Protein AF-E3CDR7-F1 (afdb_monomer_lite)

Sequence (56 aa):
MKEMSVKEQQTVVGGAVWVCLTCGYISHDHIFVETAKATAYDHERRYRGHKTIVRA

Organism: NCBI:txid905067

Structure (mmCIF, N/CA/C/O backbone):
data_AF-E3CDR7-F1
#
_entry.id   AF-E3CDR7-F1
#
loop_
_atom_site.group_PDB
_atom_site.id
_atom_site.type_symbol
_atom_site.label_atom_id
_atom_site.label_alt_id
_atom_site.label_comp_id
_atom_site.label_asym_id
_atom_site.label_entity_id
_atom_site.label_seq_id
_atom_site.pdbx_PDB_ins_code
_atom_site.Cartn_x
_atom_site.Cartn_y
_atom_site.Cartn_z
_atom_site.occupancy
_atom_site.B_iso_or_equiv
_atom_site.auth_seq_id
_atom_site.auth_comp_id
_atom_site.auth_asym_id
_atom_site.auth_atom_id
_atom_site.pdbx_PDB_model_num
ATOM 1 N N . MET A 1 1 ? -17.152 -8.097 27.225 1.00 46.84 1 MET A N 1
ATO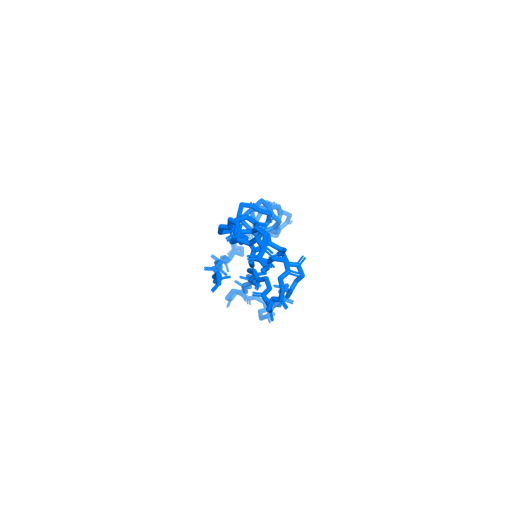M 2 C CA . MET A 1 1 ? -16.018 -7.741 26.342 1.00 46.84 1 MET A CA 1
ATOM 3 C C . MET A 1 1 ? -16.219 -6.301 25.899 1.00 46.84 1 MET A C 1
ATOM 5 O O . MET A 1 1 ? -17.359 -5.947 25.635 1.00 46.84 1 MET A O 1
ATOM 9 N N . LYS A 1 2 ? -15.168 -5.470 25.915 1.00 57.41 2 LYS A N 1
ATOM 10 C CA . LYS A 1 2 ? -15.216 -4.074 25.440 1.00 57.41 2 LYS A CA 1
ATOM 11 C C . LYS A 1 2 ? -15.331 -4.054 23.911 1.00 57.41 2 LYS A C 1
ATOM 13 O O . LYS A 1 2 ? -14.654 -4.844 23.260 1.00 57.41 2 LYS A O 1
ATOM 18 N N . GLU A 1 3 ? -16.157 -3.164 23.368 1.00 54.69 3 GLU A N 1
ATOM 19 C CA . GLU A 1 3 ? -16.187 -2.869 21.930 1.00 54.69 3 GLU A CA 1
ATOM 20 C C . GLU A 1 3 ? -14.840 -2.247 21.508 1.00 54.69 3 GLU A C 1
ATOM 22 O O . GLU A 1 3 ? -14.401 -1.266 22.109 1.00 54.69 3 GLU A O 1
ATOM 27 N N . MET A 1 4 ? -14.167 -2.856 20.521 1.00 61.50 4 MET A N 1
ATOM 28 C CA . MET A 1 4 ? -12.937 -2.353 19.893 1.00 61.50 4 MET A CA 1
ATOM 29 C C . MET A 1 4 ? -13.291 -1.313 18.828 1.00 61.50 4 MET A C 1
ATOM 31 O O . MET A 1 4 ? -14.202 -1.510 18.027 1.00 61.50 4 MET A O 1
ATOM 35 N N . SER A 1 5 ? -12.550 -0.218 18.784 1.00 72.62 5 SER A N 1
ATOM 36 C CA . SER A 1 5 ? -12.638 0.779 17.723 1.00 72.62 5 SER A CA 1
ATOM 37 C C . SER A 1 5 ? -12.184 0.217 16.368 1.00 72.62 5 SER A C 1
ATOM 39 O O . SER A 1 5 ? -11.418 -0.738 16.291 1.00 72.62 5 SER A O 1
ATOM 41 N N . VAL A 1 6 ? -12.581 0.868 15.271 1.00 55.50 6 VAL A N 1
ATOM 42 C CA . VAL A 1 6 ? -12.107 0.574 13.896 1.00 55.50 6 VAL A CA 1
ATOM 43 C C . VAL A 1 6 ? -10.568 0.523 1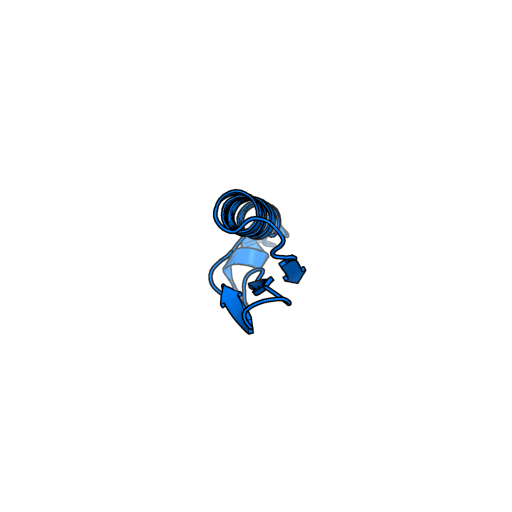3.813 1.00 55.50 6 VAL A C 1
ATOM 45 O O . VAL A 1 6 ? -9.985 -0.300 13.110 1.00 55.50 6 VAL A O 1
ATOM 48 N N . LYS A 1 7 ? -9.915 1.364 14.617 1.00 58.97 7 LYS A N 1
ATOM 49 C CA . LYS A 1 7 ? -8.470 1.417 14.876 1.00 58.97 7 LYS A CA 1
ATOM 50 C C . LYS A 1 7 ? -7.900 0.157 15.527 1.00 58.97 7 LYS A C 1
ATOM 52 O O . LYS A 1 7 ? -6.736 -0.157 15.332 1.00 58.97 7 LYS A O 1
ATOM 57 N N . GLU A 1 8 ? -8.690 -0.530 16.332 1.00 54.41 8 GLU A N 1
ATOM 58 C CA . GLU A 1 8 ? -8.316 -1.773 17.002 1.00 54.41 8 GLU A CA 1
ATOM 59 C C . GLU A 1 8 ? -8.617 -2.997 16.130 1.00 54.41 8 GLU A C 1
ATOM 61 O O . GLU A 1 8 ? -8.156 -4.090 16.426 1.00 54.41 8 GLU A O 1
ATOM 66 N N . GLN A 1 9 ? -9.332 -2.817 15.018 1.00 51.19 9 GLN A N 1
ATOM 67 C CA . GLN A 1 9 ? -9.787 -3.893 14.138 1.00 51.19 9 GLN A CA 1
ATOM 68 C C . GLN A 1 9 ? -8.954 -4.042 12.856 1.00 51.19 9 GLN A C 1
ATOM 70 O O . GLN A 1 9 ? -8.752 -5.169 12.404 1.00 51.19 9 GLN A O 1
ATOM 75 N N . GLN A 1 10 ? -8.349 -2.959 12.345 1.00 56.03 10 GLN A N 1
ATOM 76 C CA . GLN A 1 10 ? -7.178 -3.043 11.444 1.00 56.03 10 GLN A CA 1
ATOM 77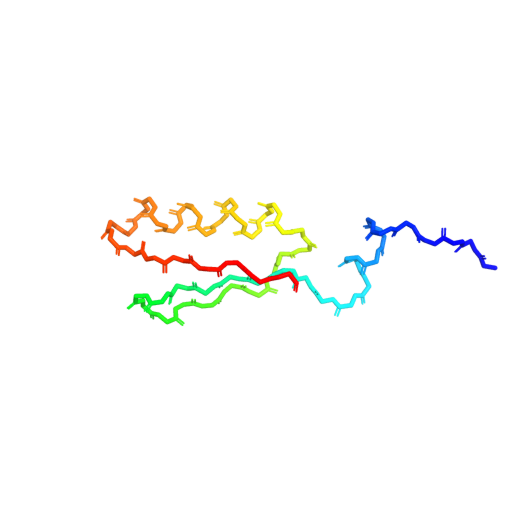 C C . GLN A 1 10 ? -6.055 -3.910 12.039 1.00 56.03 10 GLN A C 1
ATOM 79 O O . GLN A 1 10 ? -5.268 -4.524 11.324 1.00 56.03 10 GLN A O 1
ATOM 84 N N . THR A 1 11 ? -6.042 -3.996 13.365 1.00 47.09 11 THR A N 1
ATOM 85 C CA . THR A 1 11 ? -5.086 -4.731 14.188 1.00 47.09 11 THR A CA 1
ATOM 86 C C . THR A 1 11 ? -5.412 -6.223 14.334 1.00 47.09 11 THR A C 1
ATOM 88 O O . THR A 1 11 ? -4.548 -6.974 14.771 1.00 47.09 11 THR A O 1
ATOM 91 N N . VAL A 1 12 ? -6.616 -6.692 13.978 1.00 54.03 12 VAL A N 1
ATOM 92 C CA . VAL A 1 12 ? -7.015 -8.099 14.202 1.00 54.03 12 VAL A CA 1
ATOM 93 C C . VAL A 1 12 ? -6.952 -8.966 12.935 1.00 54.03 12 VAL A C 1
ATOM 95 O O . VAL A 1 12 ? -6.715 -10.163 13.064 1.00 54.03 12 VAL A O 1
ATOM 98 N N . VAL A 1 13 ? -7.159 -8.421 11.724 1.00 55.16 13 VAL A N 1
ATOM 99 C CA . VAL A 1 13 ? -7.559 -9.262 10.565 1.00 55.16 13 VAL A CA 1
ATOM 100 C C . VAL A 1 13 ? -6.619 -9.256 9.359 1.00 55.16 13 VAL A C 1
ATOM 102 O O . VAL A 1 13 ? -6.383 -10.311 8.783 1.00 55.16 13 VAL A O 1
ATOM 105 N N . GLY A 1 14 ? -6.096 -8.125 8.914 1.00 59.84 14 GLY A N 1
ATOM 106 C CA . GLY A 1 14 ? -5.369 -8.127 7.645 1.00 59.84 14 GLY A CA 1
ATOM 107 C C . GLY A 1 14 ? -5.285 -6.729 7.094 1.00 59.84 14 GLY A C 1
ATOM 108 O O . GLY A 1 14 ? -6.292 -6.175 6.672 1.00 59.84 14 GLY A O 1
ATOM 109 N N . GLY A 1 15 ? -4.090 -6.159 7.201 1.00 71.94 15 GLY A N 1
ATOM 110 C CA . GLY A 1 15 ? -3.818 -4.771 6.880 1.00 71.94 15 GLY A CA 1
ATOM 111 C C . GLY A 1 15 ? -4.044 -4.410 5.413 1.00 71.94 15 GLY A C 1
ATOM 112 O O . GLY A 1 15 ? -4.218 -5.252 4.536 1.00 71.94 15 GLY A O 1
ATOM 113 N N . ALA A 1 16 ? -3.959 -3.114 5.157 1.00 82.06 16 ALA A N 1
ATOM 114 C CA . ALA A 1 16 ? -3.778 -2.564 3.840 1.00 82.06 16 ALA A CA 1
ATOM 115 C C . ALA A 1 16 ? -2.544 -3.149 3.135 1.00 82.06 16 ALA A C 1
ATOM 117 O O . ALA A 1 16 ? -1.480 -3.400 3.704 1.00 82.06 16 ALA A O 1
ATOM 118 N N . VAL A 1 17 ? -2.695 -3.314 1.833 1.00 84.69 17 VAL A N 1
ATOM 119 C CA . VAL A 1 17 ? -1.676 -3.794 0.916 1.00 84.69 17 VAL A CA 1
ATOM 120 C C . VAL A 1 17 ? -1.585 -2.822 -0.248 1.00 84.69 17 VAL A C 1
ATOM 122 O O . VAL A 1 17 ? -2.550 -2.136 -0.577 1.00 84.69 17 VAL A O 1
ATOM 125 N N . TRP A 1 18 ? -0.449 -2.736 -0.920 1.00 90.94 18 TRP A N 1
ATOM 126 C CA . TRP A 1 18 ? -0.375 -1.973 -2.161 1.00 90.94 18 TRP A CA 1
ATOM 127 C C . TRP A 1 18 ? 0.421 -2.708 -3.219 1.00 90.94 18 TRP A C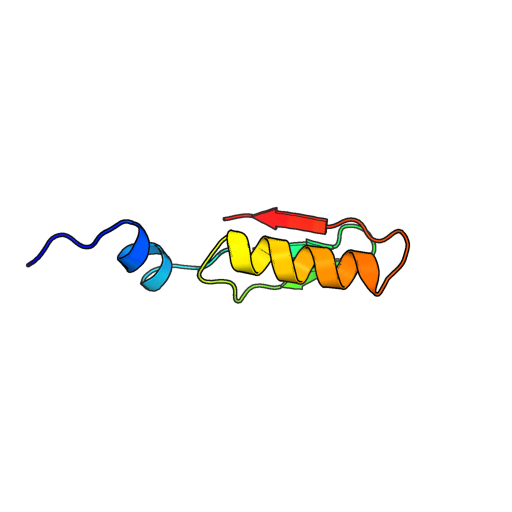 1
ATOM 129 O O . TRP A 1 18 ? 1.331 -3.476 -2.920 1.00 90.94 18 TRP A O 1
ATOM 139 N N . VAL A 1 19 ? 0.037 -2.492 -4.471 1.00 91.19 19 VAL A N 1
ATOM 140 C CA . VAL A 1 19 ? 0.582 -3.183 -5.637 1.00 91.19 19 VAL A CA 1
ATOM 141 C C . VAL A 1 19 ? 1.166 -2.150 -6.587 1.00 91.19 19 VAL A C 1
ATOM 143 O O . VAL A 1 19 ? 0.501 -1.170 -6.917 1.00 91.19 19 VAL A O 1
ATOM 146 N N . CYS A 1 20 ? 2.382 -2.378 -7.072 1.00 94.75 20 CYS A N 1
ATOM 147 C CA . CYS A 1 20 ? 2.935 -1.674 -8.217 1.00 94.75 20 CYS A CA 1
ATOM 148 C C . CYS A 1 20 ? 2.472 -2.351 -9.507 1.00 94.75 20 CYS A C 1
ATOM 150 O O . CYS A 1 20 ? 2.850 -3.484 -9.798 1.00 94.75 20 CYS A O 1
ATOM 152 N N . LEU A 1 21 ? 1.697 -1.639 -10.317 1.00 93.38 21 LEU A N 1
ATOM 153 C CA . LEU A 1 21 ? 1.184 -2.136 -11.595 1.00 93.38 21 LEU A CA 1
ATOM 154 C C . LEU A 1 21 ? 2.268 -2.209 -12.676 1.00 93.38 21 LEU A C 1
ATOM 156 O O . LEU A 1 21 ? 2.087 -2.878 -13.687 1.00 93.38 21 LEU A O 1
ATOM 160 N N . THR A 1 22 ? 3.385 -1.514 -12.469 1.00 93.50 22 THR A N 1
ATOM 161 C CA . THR A 1 22 ? 4.478 -1.446 -13.442 1.00 93.50 22 THR A CA 1
ATOM 162 C C . THR A 1 22 ? 5.448 -2.612 -13.296 1.00 93.50 22 THR A C 1
ATOM 164 O O . THR A 1 22 ? 5.858 -3.184 -14.299 1.00 93.50 22 THR A O 1
ATOM 167 N N . CYS A 1 23 ? 5.813 -2.982 -12.064 1.00 93.38 23 CYS A N 1
ATOM 168 C CA . CYS A 1 23 ? 6.785 -4.051 -11.807 1.00 93.38 23 CYS A CA 1
ATOM 169 C C . CYS A 1 23 ? 6.195 -5.290 -11.118 1.00 93.38 23 CYS A C 1
ATOM 171 O O . CYS A 1 23 ? 6.924 -6.243 -10.865 1.00 93.38 23 CYS A O 1
ATOM 173 N N . GLY A 1 24 ? 4.899 -5.285 -10.792 1.00 88.88 24 GLY A N 1
ATOM 174 C CA . GLY A 1 24 ? 4.220 -6.404 -10.134 1.00 88.88 24 GLY A CA 1
ATOM 175 C C . GLY A 1 24 ? 4.555 -6.570 -8.649 1.00 88.88 24 GLY A C 1
ATOM 176 O O . GLY A 1 24 ? 4.127 -7.547 -8.043 1.00 88.88 24 GLY A O 1
ATOM 177 N N . TYR A 1 25 ? 5.310 -5.642 -8.049 1.00 89.81 25 TYR A N 1
ATOM 178 C CA . TYR A 1 25 ? 5.635 -5.679 -6.622 1.00 89.81 25 TYR A CA 1
ATOM 179 C C . TYR A 1 25 ? 4.375 -5.526 -5.766 1.00 89.81 25 TYR A C 1
ATOM 181 O O . TYR A 1 25 ? 3.548 -4.661 -6.047 1.00 89.81 25 TYR A O 1
ATOM 189 N N . ILE A 1 26 ? 4.250 -6.323 -4.704 1.00 88.62 26 ILE A N 1
ATOM 190 C CA . ILE A 1 26 ? 3.122 -6.259 -3.773 1.00 88.62 26 ILE A CA 1
ATOM 191 C C . ILE A 1 26 ? 3.650 -6.143 -2.346 1.00 88.62 26 ILE A C 1
ATOM 193 O O . ILE A 1 26 ? 4.490 -6.933 -1.918 1.00 88.62 26 ILE A O 1
ATOM 197 N N . SER A 1 27 ? 3.135 -5.169 -1.607 1.00 85.62 27 SER A N 1
ATOM 198 C CA . SER A 1 27 ? 3.461 -4.914 -0.210 1.00 85.62 27 SER A CA 1
ATOM 199 C C . SER A 1 27 ? 2.251 -5.251 0.655 1.00 85.62 27 SER A C 1
ATOM 201 O O . SER A 1 27 ? 1.204 -4.647 0.450 1.00 85.62 27 SER A O 1
ATOM 203 N N . HIS A 1 28 ? 2.374 -6.209 1.579 1.00 73.75 28 HIS A N 1
ATOM 204 C CA . HIS A 1 28 ? 1.234 -6.807 2.292 1.00 73.75 28 HIS A CA 1
ATOM 205 C C . HIS A 1 28 ? 1.123 -6.413 3.781 1.00 73.75 28 HIS A C 1
ATOM 207 O O . HIS A 1 28 ? 0.212 -6.860 4.471 1.00 73.75 28 HIS A O 1
ATOM 213 N N . ASP A 1 29 ? 2.029 -5.564 4.272 1.00 70.75 29 ASP A N 1
ATOM 214 C CA . ASP A 1 29 ? 2.281 -5.374 5.708 1.00 70.75 29 ASP A CA 1
ATOM 215 C C . ASP A 1 29 ? 1.883 -3.985 6.235 1.00 70.75 29 ASP A C 1
ATOM 217 O O . ASP A 1 29 ? 2.610 -3.378 7.024 1.00 70.75 29 ASP A O 1
ATOM 221 N N . HIS A 1 30 ? 0.738 -3.435 5.818 1.00 78.75 30 HIS A N 1
ATOM 222 C CA . HIS A 1 30 ? 0.316 -2.113 6.299 1.00 78.75 30 HIS A CA 1
ATOM 223 C C . HIS A 1 30 ? -0.927 -2.208 7.154 1.00 78.75 30 HIS A C 1
ATOM 225 O O . HIS A 1 30 ? -2.031 -2.210 6.648 1.00 78.75 30 HIS A O 1
ATOM 231 N N . ILE A 1 31 ? -0.790 -2.177 8.474 1.00 76.06 31 ILE A N 1
ATOM 232 C CA . ILE A 1 31 ? -1.954 -2.141 9.380 1.00 76.06 31 ILE A CA 1
ATOM 233 C C . ILE A 1 31 ? -2.891 -0.968 9.026 1.00 76.06 31 ILE A C 1
ATOM 235 O O . ILE A 1 31 ? -4.111 -1.098 9.085 1.00 76.06 31 ILE A O 1
ATOM 239 N N . PHE A 1 32 ? -2.323 0.151 8.560 1.00 80.31 32 PHE A N 1
ATOM 240 C CA . PHE A 1 32 ? -3.067 1.336 8.148 1.00 80.31 32 PHE A CA 1
ATOM 241 C C . PHE A 1 32 ? -2.945 1.613 6.648 1.00 80.31 32 PHE A C 1
ATOM 243 O O . PHE A 1 32 ? -1.859 1.598 6.068 1.00 80.31 32 PHE A O 1
ATOM 250 N N . VAL A 1 33 ? -4.062 2.011 6.037 1.00 81.50 33 VAL A N 1
ATOM 251 C CA . VAL A 1 33 ? -4.126 2.484 4.641 1.00 81.50 33 VAL A CA 1
ATOM 252 C C . VAL A 1 33 ? -3.191 3.664 4.397 1.00 81.50 33 VAL A C 1
ATOM 254 O O . VAL A 1 33 ? -2.603 3.786 3.326 1.00 81.50 33 VAL A O 1
ATOM 257 N N . GLU A 1 34 ? -3.043 4.546 5.383 1.00 83.88 34 GLU A N 1
ATOM 258 C CA . GLU A 1 34 ? -2.137 5.690 5.287 1.00 83.88 34 GLU A CA 1
ATOM 259 C C . GLU A 1 34 ? -0.672 5.242 5.178 1.00 83.88 34 GLU A C 1
ATOM 261 O O . GLU A 1 34 ? 0.074 5.794 4.370 1.00 83.88 34 GLU A O 1
ATOM 266 N N . THR A 1 35 ? -0.279 4.181 5.891 1.00 83.00 35 THR A N 1
ATOM 267 C CA . THR A 1 35 ? 1.058 3.574 5.788 1.00 83.00 35 THR A CA 1
ATOM 268 C C . THR A 1 35 ? 1.271 2.915 4.425 1.00 83.00 35 THR A C 1
ATOM 270 O O . THR A 1 35 ? 2.315 3.121 3.798 1.00 83.00 35 THR A O 1
ATOM 273 N N . ALA A 1 36 ? 0.258 2.213 3.907 1.00 87.75 36 ALA A N 1
ATOM 274 C CA . ALA A 1 36 ? 0.311 1.664 2.554 1.00 87.75 36 ALA A CA 1
ATOM 275 C C . ALA A 1 36 ? 0.468 2.770 1.502 1.00 87.75 36 ALA A C 1
ATOM 277 O O . ALA A 1 36 ? 1.292 2.653 0.605 1.00 87.75 36 ALA A O 1
ATOM 278 N N . LYS A 1 37 ? -0.262 3.884 1.633 1.00 88.88 37 LYS A N 1
ATOM 279 C CA . LYS A 1 37 ? -0.142 5.043 0.731 1.00 88.88 37 LYS A CA 1
ATOM 280 C C . LYS A 1 37 ? 1.236 5.687 0.787 1.00 88.88 37 LYS A C 1
ATOM 282 O O . LYS A 1 37 ? 1.797 5.994 -0.260 1.00 88.88 37 LYS A O 1
ATOM 287 N N . ALA A 1 38 ? 1.785 5.883 1.982 1.00 89.88 38 ALA A N 1
ATOM 288 C CA . ALA A 1 38 ? 3.098 6.496 2.146 1.00 89.88 38 ALA A CA 1
ATOM 289 C C . ALA A 1 38 ? 4.209 5.649 1.503 1.00 89.88 38 ALA A C 1
ATOM 291 O O . ALA A 1 38 ? 5.063 6.177 0.794 1.00 89.88 38 ALA A O 1
ATOM 292 N N . THR A 1 39 ? 4.170 4.331 1.702 1.00 89.81 39 THR A N 1
ATOM 293 C CA . THR A 1 39 ? 5.174 3.406 1.151 1.00 89.81 39 T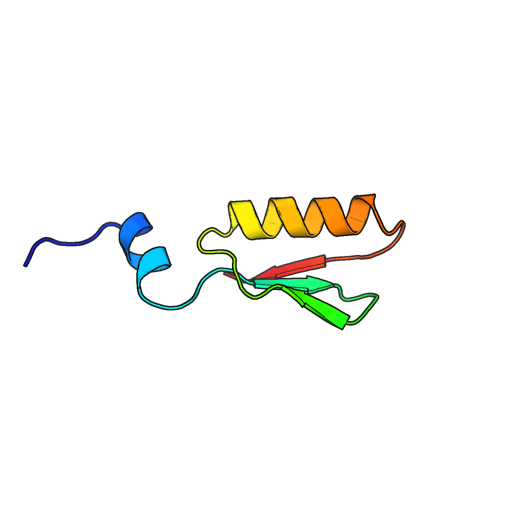HR A CA 1
ATOM 294 C C . THR A 1 39 ? 5.004 3.170 -0.350 1.00 89.81 39 THR A C 1
ATOM 296 O O . THR A 1 39 ? 5.995 3.079 -1.072 1.00 89.81 39 THR A O 1
ATOM 299 N N . ALA A 1 40 ? 3.765 3.149 -0.844 1.00 91.56 40 ALA A N 1
ATOM 300 C CA . ALA A 1 40 ? 3.469 3.147 -2.271 1.00 91.56 40 ALA A CA 1
ATOM 301 C C . ALA A 1 40 ? 4.040 4.399 -2.955 1.00 91.56 40 ALA A C 1
ATOM 303 O O . ALA A 1 40 ? 4.729 4.310 -3.969 1.00 91.56 40 ALA A O 1
ATOM 304 N N . TYR A 1 41 ? 3.846 5.566 -2.339 1.00 92.62 41 TYR A N 1
ATOM 305 C CA . TYR A 1 41 ? 4.370 6.830 -2.842 1.00 92.62 41 TYR A CA 1
ATOM 306 C C . TYR A 1 41 ? 5.906 6.896 -2.844 1.00 92.62 41 TYR A C 1
ATOM 308 O O . TYR A 1 41 ? 6.502 7.406 -3.794 1.00 92.62 41 TYR A O 1
ATOM 316 N N . ASP A 1 42 ? 6.568 6.353 -1.819 1.00 93.81 42 ASP A N 1
ATOM 317 C CA . ASP A 1 42 ? 8.031 6.229 -1.805 1.00 93.81 42 ASP A CA 1
ATOM 318 C C . ASP A 1 42 ? 8.538 5.363 -2.969 1.00 93.81 42 ASP A C 1
ATOM 320 O O . ASP A 1 42 ? 9.483 5.733 -3.671 1.00 93.81 42 ASP A O 1
ATOM 324 N N . HIS A 1 43 ? 7.846 4.256 -3.252 1.00 93.06 43 HIS A N 1
ATOM 325 C CA . HIS A 1 43 ? 8.165 3.410 -4.396 1.00 93.06 43 HIS A CA 1
ATOM 326 C C . HIS A 1 43 ? 8.035 4.163 -5.726 1.00 93.06 43 HIS A C 1
ATOM 328 O O . HIS A 1 43 ? 8.932 4.075 -6.564 1.00 93.06 43 HIS A O 1
ATOM 334 N N . GLU A 1 44 ? 6.966 4.938 -5.921 1.00 93.56 44 GLU A N 1
ATOM 335 C CA . GLU A 1 44 ? 6.789 5.766 -7.123 1.00 93.56 44 GLU A CA 1
ATOM 336 C C . GLU A 1 44 ? 7.882 6.832 -7.271 1.00 93.56 44 GLU A C 1
ATOM 338 O O . GLU A 1 44 ? 8.347 7.100 -8.382 1.00 93.56 44 GLU A O 1
ATOM 343 N N . ARG A 1 45 ? 8.335 7.428 -6.160 1.00 94.56 45 ARG A N 1
ATOM 344 C CA . ARG A 1 45 ? 9.444 8.394 -6.172 1.00 94.56 45 ARG A CA 1
ATOM 345 C C . ARG A 1 45 ? 10.772 7.744 -6.535 1.00 94.56 45 ARG A C 1
ATOM 347 O O . ARG A 1 45 ? 11.537 8.317 -7.310 1.00 94.56 45 ARG A O 1
ATOM 354 N N . ARG A 1 46 ? 11.058 6.572 -5.968 1.00 94.06 46 ARG A N 1
ATOM 355 C CA . ARG A 1 46 ? 12.308 5.838 -6.197 1.00 94.06 46 ARG A CA 1
ATOM 356 C C . ARG A 1 46 ? 12.392 5.277 -7.613 1.00 94.06 46 ARG A C 1
ATOM 358 O O . ARG A 1 46 ? 13.470 5.266 -8.204 1.00 94.06 46 ARG A O 1
ATOM 365 N N . TYR A 1 47 ? 11.264 4.832 -8.155 1.00 91.69 47 TYR A N 1
ATOM 366 C CA . TYR A 1 47 ? 11.178 4.230 -9.477 1.00 91.69 47 TYR A CA 1
ATOM 367 C C . TYR A 1 47 ? 10.318 5.095 -10.393 1.00 91.69 47 TYR A C 1
ATOM 369 O O . TYR A 1 47 ? 9.103 4.933 -10.504 1.00 91.69 47 TYR A O 1
ATOM 377 N N . ARG A 1 48 ? 10.976 6.044 -11.067 1.00 89.12 48 ARG A N 1
ATOM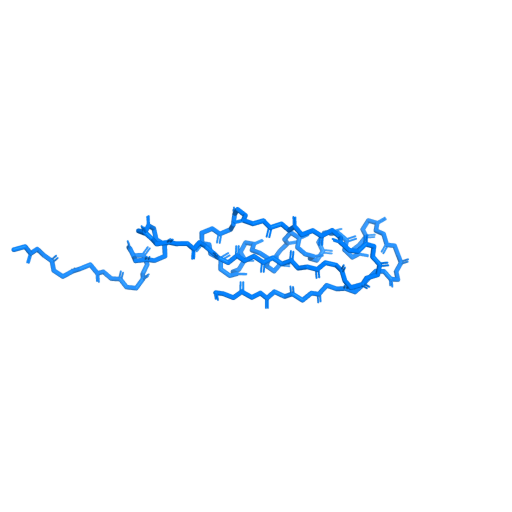 378 C CA . ARG A 1 48 ? 10.311 7.028 -11.926 1.00 89.12 48 ARG A CA 1
ATOM 379 C C . ARG A 1 48 ? 9.429 6.339 -12.974 1.00 89.12 48 ARG A C 1
ATOM 381 O O . ARG A 1 48 ? 9.920 5.579 -13.801 1.00 89.12 48 ARG A O 1
ATOM 388 N N . GLY A 1 49 ? 8.136 6.663 -12.962 1.00 87.44 49 GLY A N 1
ATOM 389 C CA . GLY A 1 49 ? 7.145 6.116 -13.897 1.00 87.44 49 GLY A CA 1
ATOM 390 C C . GLY A 1 49 ? 6.426 4.859 -13.400 1.00 87.44 49 GLY A C 1
ATOM 391 O O . GLY A 1 49 ? 5.526 4.373 -14.088 1.00 87.44 49 GLY A O 1
ATOM 392 N N . HIS A 1 50 ? 6.773 4.352 -12.215 1.00 93.31 50 HIS A N 1
ATOM 393 C CA . HIS A 1 50 ? 6.002 3.300 -11.568 1.00 93.31 50 HIS A CA 1
ATOM 394 C C . HIS A 1 50 ? 4.667 3.850 -11.071 1.00 93.31 50 HIS A C 1
ATOM 396 O O . HIS A 1 50 ? 4.586 4.988 -10.614 1.00 93.31 50 HIS A O 1
ATOM 402 N N . LYS A 1 51 ? 3.617 3.035 -11.189 1.00 92.44 51 LYS A N 1
ATOM 403 C CA . LYS A 1 51 ? 2.270 3.363 -10.717 1.00 92.44 51 LYS A CA 1
ATOM 404 C C . LYS A 1 51 ? 1.820 2.343 -9.695 1.00 92.44 51 LYS A C 1
ATOM 406 O O . LYS A 1 51 ? 1.885 1.140 -9.953 1.00 92.44 51 LYS A O 1
ATOM 411 N N . THR A 1 52 ? 1.327 2.825 -8.569 1.00 92.81 52 THR A N 1
ATOM 412 C CA . THR A 1 52 ? 0.910 1.992 -7.449 1.00 92.81 52 THR A CA 1
ATOM 413 C C . THR A 1 52 ? -0.573 2.155 -7.146 1.00 92.81 52 THR A C 1
ATOM 415 O O . THR A 1 52 ? -1.195 3.170 -7.453 1.00 92.81 52 THR A O 1
ATOM 418 N N . ILE A 1 53 ? -1.166 1.118 -6.563 1.00 91.50 53 ILE A N 1
ATOM 419 C CA . ILE A 1 53 ? -2.540 1.133 -6.072 1.00 91.50 53 ILE A CA 1
ATOM 420 C C . ILE A 1 53 ? -2.578 0.543 -4.669 1.00 91.50 53 ILE A C 1
ATOM 422 O O . ILE A 1 53 ? -2.043 -0.537 -4.432 1.00 91.50 53 ILE A O 1
ATOM 426 N N . VAL A 1 54 ? -3.225 1.250 -3.748 1.00 88.69 54 VAL A N 1
ATOM 427 C CA . VAL A 1 54 ? -3.429 0.808 -2.365 1.00 88.69 54 VAL A CA 1
ATOM 428 C C . VAL A 1 54 ? -4.793 0.139 -2.238 1.00 88.69 54 VAL A C 1
ATOM 430 O O . VAL A 1 54 ? -5.785 0.631 -2.776 1.00 88.69 54 VAL A O 1
ATOM 433 N N . ARG A 1 55 ? -4.841 -0.969 -1.508 1.00 79.00 55 ARG A N 1
ATOM 434 C CA . ARG A 1 55 ? -6.032 -1.732 -1.142 1.00 79.00 55 ARG A CA 1
ATOM 435 C C . ARG A 1 55 ? -6.062 -1.852 0.380 1.00 79.00 55 ARG A C 1
ATOM 437 O O . ARG A 1 55 ? -5.025 -2.093 0.979 1.00 79.00 55 ARG A O 1
ATOM 444 N N . ALA A 1 56 ? -7.211 -1.582 0.984 1.00 72.81 56 ALA A N 1
ATOM 445 C CA . ALA A 1 56 ? -7.424 -1.628 2.429 1.00 72.81 56 ALA A CA 1
ATOM 446 C C . ALA A 1 56 ? -8.042 -2.961 2.835 1.00 72.81 56 ALA A C 1
ATOM 448 O O . ALA A 1 56 ? -8.812 -3.494 2.000 1.00 72.81 56 ALA A O 1
#

Foldseek 3Di:
DDDDDPLVVLVPDFHKKKAWPVPGDIGGDHSYQVVNVVVQVVVCVVDPPIDMDMDD

Secondary structure (DSSP, 8-state):
-PPPPHHHHTTTS--EEEEETTT--EEEEESSHHHHHHHHHHHHHHSTT--EEEE-

pLDDT: mean 79.47, std 15.04, range [46.84, 94.75]

Radius of gyration: 13.29 Å; chains: 1; bounding box: 28×18×40 Å